Protein AF-A0A257QKI0-F1 (afdb_monomer)

Mean predicted aligned error: 11.09 Å

Structure (mmCIF, N/CA/C/O backbone):
data_AF-A0A257QKI0-F1
#
_entry.id   AF-A0A257QKI0-F1
#
loop_
_atom_site.group_PDB
_a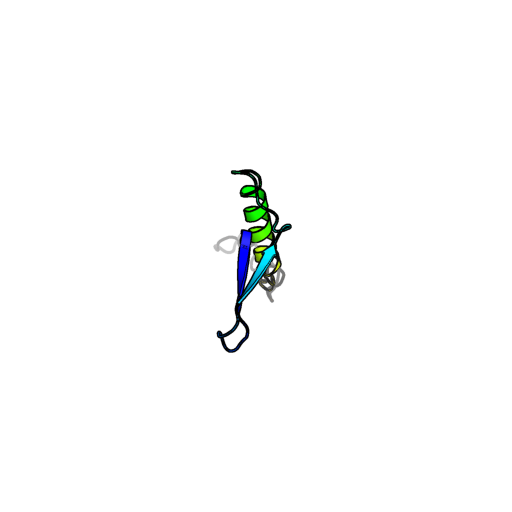tom_site.id
_atom_site.type_symbol
_atom_site.label_atom_id
_atom_site.label_alt_id
_atom_site.label_comp_id
_atom_site.label_asym_id
_atom_site.label_entity_id
_atom_site.label_seq_id
_atom_site.pdbx_PDB_ins_code
_atom_site.Cartn_x
_atom_site.Cartn_y
_atom_site.Cartn_z
_atom_site.occupancy
_atom_site.B_iso_or_equiv
_atom_site.auth_seq_id
_atom_site.auth_comp_id
_atom_site.auth_asym_id
_atom_site.auth_atom_id
_atom_site.pdbx_PDB_model_num
ATOM 1 N N . MET A 1 1 ? 18.360 -3.448 -38.264 1.00 65.44 1 MET A N 1
ATOM 2 C CA . MET A 1 1 ? 17.882 -4.777 -38.725 1.00 65.44 1 MET A CA 1
ATOM 3 C C . MET A 1 1 ? 16.871 -4.542 -39.840 1.00 65.44 1 MET A C 1
ATOM 5 O O . MET A 1 1 ? 16.063 -3.632 -39.689 1.00 65.44 1 MET A O 1
ATOM 9 N N . GLN A 1 2 ? 16.933 -5.290 -40.945 1.00 69.62 2 GLN A N 1
ATOM 10 C CA . GLN A 1 2 ? 15.983 -5.147 -42.056 1.00 69.62 2 GLN A CA 1
ATOM 11 C C . GLN A 1 2 ? 14.669 -5.849 -41.701 1.00 69.62 2 GLN A C 1
ATOM 13 O O . GLN A 1 2 ? 14.660 -7.047 -41.410 1.00 69.62 2 GLN A O 1
ATOM 18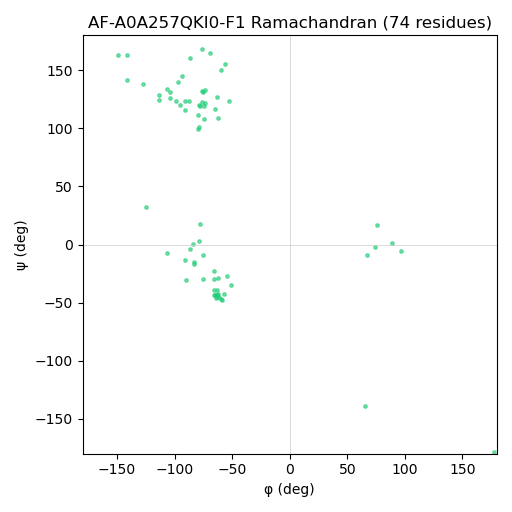 N N . LEU A 1 3 ? 13.570 -5.093 -41.667 1.00 75.75 3 LEU A N 1
ATOM 19 C CA . LEU A 1 3 ? 12.238 -5.630 -41.397 1.00 75.75 3 LEU A CA 1
ATOM 20 C C . LEU A 1 3 ? 11.449 -5.703 -42.703 1.00 75.75 3 LEU A C 1
ATOM 22 O O . LEU A 1 3 ? 11.302 -4.705 -43.410 1.00 75.75 3 LEU A O 1
ATOM 26 N N . LYS A 1 4 ? 10.931 -6.898 -43.003 1.00 80.88 4 LYS A N 1
ATOM 27 C CA . LYS A 1 4 ? 9.980 -7.119 -44.093 1.00 80.88 4 LYS A CA 1
ATOM 28 C C . LYS A 1 4 ? 8.597 -6.705 -43.618 1.00 80.88 4 LYS A C 1
ATOM 30 O O . LYS A 1 4 ? 8.018 -7.352 -42.747 1.00 80.88 4 LYS A O 1
ATOM 35 N N . ILE A 1 5 ? 8.083 -5.625 -44.185 1.00 79.25 5 ILE A N 1
ATOM 36 C CA . ILE A 1 5 ? 6.732 -5.143 -43.919 1.00 79.25 5 ILE A CA 1
ATOM 37 C C . ILE A 1 5 ? 5.825 -5.699 -45.004 1.00 79.25 5 ILE A C 1
ATOM 39 O O . ILE A 1 5 ? 6.033 -5.425 -46.186 1.00 79.25 5 ILE A O 1
ATOM 43 N N . TYR A 1 6 ? 4.834 -6.474 -44.581 1.00 84.56 6 TYR A N 1
ATOM 44 C CA . TYR A 1 6 ? 3.784 -6.995 -45.443 1.00 84.56 6 TYR A CA 1
ATOM 45 C C . TYR A 1 6 ? 2.572 -6.058 -45.410 1.00 84.56 6 TYR A C 1
ATOM 47 O O . TYR A 1 6 ? 2.261 -5.464 -44.376 1.00 84.56 6 TYR A O 1
ATOM 55 N N . THR A 1 7 ? 1.883 -5.926 -46.539 1.00 81.69 7 THR A N 1
ATOM 56 C CA . THR A 1 7 ? 0.536 -5.334 -46.603 1.00 81.69 7 THR A CA 1
ATOM 57 C C . THR A 1 7 ? -0.500 -6.255 -45.945 1.00 81.69 7 THR A C 1
ATOM 59 O O . THR A 1 7 ? -0.206 -7.426 -45.706 1.00 81.69 7 THR A O 1
ATOM 62 N N . SER A 1 8 ? -1.710 -5.758 -45.637 1.00 81.06 8 SER A N 1
ATOM 63 C CA . SER A 1 8 ? -2.767 -6.567 -44.986 1.00 81.06 8 SER A CA 1
ATOM 64 C C . SER A 1 8 ? -3.090 -7.856 -45.740 1.00 81.06 8 SER A C 1
ATOM 66 O O . SER A 1 8 ? -3.485 -8.842 -45.129 1.00 81.06 8 SER A O 1
ATOM 68 N N . ASP A 1 9 ? -2.868 -7.847 -47.051 1.00 79.56 9 ASP A N 1
ATOM 69 C CA . ASP A 1 9 ? -3.140 -8.960 -47.954 1.00 79.56 9 ASP A CA 1
ATOM 70 C C . ASP A 1 9 ? -1.968 -9.956 -48.035 1.00 79.56 9 ASP A C 1
ATOM 72 O O . ASP A 1 9 ? -2.061 -10.979 -48.705 1.00 79.56 9 ASP A O 1
ATOM 76 N N . GLY A 1 10 ? -0.842 -9.672 -47.368 1.00 72.69 10 GLY A N 1
ATOM 77 C CA . GLY A 1 10 ? 0.324 -10.557 -47.265 1.00 72.69 10 GLY A CA 1
ATOM 78 C C . GLY A 1 10 ? 1.189 -10.670 -48.526 1.00 72.69 10 GLY A C 1
ATOM 79 O O . GLY A 1 10 ? 2.207 -11.355 -48.499 1.00 72.69 10 GLY A O 1
ATOM 80 N N . LEU A 1 11 ? 0.817 -10.005 -49.625 1.00 72.69 11 LEU A N 1
ATOM 81 C CA . LEU A 1 11 ? 1.408 -10.242 -50.950 1.00 72.69 11 LEU A CA 1
ATOM 82 C C . LEU A 1 11 ? 2.631 -9.376 -51.274 1.00 72.69 11 LEU A C 1
ATOM 84 O O . LEU A 1 11 ? 3.496 -9.809 -52.031 1.00 72.69 11 LEU A O 1
ATOM 88 N N . SER A 1 12 ? 2.724 -8.156 -50.740 1.00 68.56 12 SER A N 1
ATOM 89 C CA . SER A 1 12 ? 3.838 -7.247 -51.043 1.00 68.56 12 SER A CA 1
ATOM 90 C C . SER A 1 12 ? 4.712 -6.991 -49.820 1.00 68.56 12 SER A C 1
ATOM 92 O O . SER A 1 12 ? 4.228 -6.537 -48.785 1.00 68.56 12 SER A O 1
ATOM 94 N N . CYS A 1 13 ? 6.013 -7.264 -49.964 1.00 58.97 13 CYS A N 1
ATOM 95 C CA . CYS A 1 13 ? 7.038 -6.960 -48.969 1.00 58.97 13 CYS A CA 1
ATOM 96 C C . CYS A 1 13 ? 7.766 -5.670 -49.334 1.00 58.97 13 CYS A C 1
ATOM 98 O O . CYS A 1 13 ? 8.370 -5.585 -50.403 1.00 58.97 13 CYS A O 1
ATOM 100 N N . ARG A 1 14 ? 7.777 -4.694 -48.427 1.00 73.69 14 ARG A N 1
ATOM 101 C CA . ARG A 1 14 ? 8.755 -3.599 -48.457 1.00 73.69 14 ARG A CA 1
ATOM 102 C C . ARG A 1 14 ? 9.796 -3.852 -47.377 1.00 73.69 14 ARG A C 1
ATOM 104 O O . ARG A 1 14 ? 9.439 -4.147 -46.239 1.00 73.69 14 ARG A O 1
ATOM 111 N N . GLU A 1 15 ? 11.067 -3.752 -47.735 1.00 72.94 15 GLU A N 1
ATOM 112 C CA . GLU A 1 15 ? 12.171 -3.835 -46.782 1.00 72.94 15 GLU A CA 1
ATOM 113 C C . GLU A 1 15 ? 12.493 -2.422 -46.306 1.00 72.94 15 GLU A C 1
ATOM 115 O O . GLU A 1 15 ? 12.855 -1.556 -47.101 1.00 72.94 15 GLU A O 1
ATOM 120 N N . ILE A 1 16 ? 12.290 -2.170 -45.012 1.00 80.38 16 ILE A N 1
ATOM 121 C CA . ILE A 1 16 ? 12.643 -0.895 -44.387 1.00 80.38 16 ILE A CA 1
ATOM 122 C C . ILE A 1 16 ? 13.773 -1.146 -43.393 1.00 80.38 16 ILE A C 1
ATOM 124 O O . ILE A 1 16 ? 13.699 -2.032 -42.534 1.00 80.38 16 ILE A O 1
ATOM 128 N N . GLU A 1 17 ? 14.833 -0.351 -43.511 1.00 67.12 17 GLU A N 1
ATOM 129 C CA . GLU A 1 17 ? 15.928 -0.330 -42.551 1.00 67.12 17 GLU A CA 1
ATOM 130 C C . GLU A 1 17 ? 15.524 0.483 -41.323 1.00 67.12 17 GLU A C 1
ATOM 132 O O . GLU A 1 17 ? 15.540 1.713 -41.308 1.00 67.12 17 GLU A O 1
ATOM 137 N N . CYS A 1 18 ? 15.152 -0.217 -40.254 1.00 63.75 18 CYS A N 1
ATOM 138 C CA . CYS A 1 18 ? 14.920 0.415 -38.964 1.00 63.75 18 CYS A CA 1
ATOM 139 C C . CYS A 1 18 ? 16.268 0.663 -38.277 1.00 63.75 18 CYS A C 1
ATOM 141 O O . CYS A 1 18 ? 16.859 -0.250 -37.690 1.00 63.75 18 CYS A O 1
ATOM 143 N N . ALA A 1 19 ? 16.749 1.904 -38.376 1.00 62.72 19 ALA A N 1
ATOM 144 C CA . ALA A 1 19 ? 18.024 2.351 -37.812 1.00 62.72 19 ALA A CA 1
ATOM 145 C C . ALA A 1 19 ? 17.957 2.730 -36.316 1.00 62.72 19 ALA A C 1
ATOM 147 O O . ALA A 1 19 ? 18.994 2.843 -35.674 1.00 62.72 19 ALA A O 1
ATOM 148 N N . GLN A 1 20 ? 16.763 2.927 -35.742 1.00 66.50 20 GLN A N 1
ATOM 149 C CA . GLN A 1 20 ? 16.589 3.572 -34.425 1.00 66.50 20 GLN A CA 1
ATOM 150 C C . GLN A 1 20 ? 15.805 2.733 -33.404 1.00 66.50 20 GLN A C 1
ATOM 152 O O . GLN A 1 20 ? 15.103 3.279 -32.557 1.00 66.50 20 GLN A O 1
ATOM 157 N N . ILE A 1 21 ? 15.899 1.404 -33.451 1.00 66.69 21 ILE A N 1
ATOM 158 C CA . ILE A 1 21 ? 15.397 0.600 -32.328 1.00 66.69 21 ILE A CA 1
ATOM 159 C C . ILE A 1 21 ? 16.451 0.688 -31.217 1.00 66.69 21 ILE A C 1
ATOM 161 O O . ILE A 1 21 ? 17.585 0.276 -31.465 1.00 66.69 21 ILE A O 1
ATOM 165 N N . PRO A 1 22 ? 16.127 1.216 -30.020 1.00 68.12 22 PRO A N 1
ATOM 166 C CA . PRO A 1 22 ? 17.082 1.259 -28.922 1.00 68.12 22 PRO A CA 1
ATOM 167 C C . PRO A 1 22 ? 17.461 -0.176 -28.545 1.00 68.12 22 PRO A C 1
ATOM 169 O O . PRO A 1 22 ? 16.647 -0.935 -28.020 1.00 68.12 22 PRO A O 1
ATOM 172 N N . GLN A 1 23 ? 18.692 -0.566 -28.869 1.00 65.50 23 GLN A N 1
ATOM 173 C CA . GLN A 1 23 ? 19.259 -1.847 -28.471 1.00 65.50 23 GLN A CA 1
ATOM 174 C C . GLN A 1 23 ? 19.974 -1.660 -27.136 1.00 65.50 23 GLN A C 1
ATOM 176 O O . GLN A 1 23 ? 20.845 -0.806 -26.996 1.00 65.50 23 GLN A O 1
ATOM 181 N N . PHE A 1 24 ? 19.585 -2.450 -26.139 1.00 67.00 24 PHE A N 1
ATOM 182 C CA . PHE A 1 24 ? 20.284 -2.479 -24.862 1.00 67.00 24 PHE A CA 1
ATOM 183 C C . PHE A 1 24 ? 21.603 -3.242 -25.042 1.00 67.00 24 PHE A C 1
ATOM 185 O O . PHE A 1 24 ? 21.605 -4.408 -25.434 1.00 67.00 24 PHE A O 1
ATOM 192 N N . GLU A 1 25 ? 22.734 -2.583 -24.791 1.00 67.81 25 GLU A N 1
ATOM 193 C CA . GLU A 1 25 ? 24.051 -3.219 -24.853 1.00 67.81 25 GLU A CA 1
ATOM 194 C C . GLU A 1 25 ? 24.271 -4.137 -23.633 1.00 67.81 25 GLU A C 1
ATOM 196 O O . GLU A 1 25 ? 24.489 -3.684 -22.503 1.00 67.81 25 GLU A O 1
ATOM 201 N N . GLY A 1 26 ? 24.241 -5.454 -23.859 1.00 71.62 26 GLY A N 1
ATOM 202 C CA . GLY A 1 26 ? 24.546 -6.470 -22.846 1.00 71.62 26 GLY A CA 1
ATOM 203 C C . GLY A 1 26 ? 23.544 -6.513 -21.683 1.00 71.62 26 GLY A C 1
ATOM 204 O O . GLY A 1 26 ? 22.339 -6.411 -21.876 1.00 71.62 26 GLY A O 1
ATOM 205 N N . ASN A 1 27 ? 24.042 -6.676 -20.450 1.00 66.50 27 ASN A N 1
ATOM 206 C CA . ASN A 1 27 ? 23.213 -6.755 -19.233 1.00 66.50 27 ASN A CA 1
ATOM 207 C C . ASN A 1 27 ? 22.832 -5.385 -18.640 1.00 66.50 27 ASN A C 1
ATOM 209 O O . ASN A 1 27 ? 22.182 -5.317 -17.591 1.00 66.50 27 ASN A O 1
ATOM 213 N N . ARG 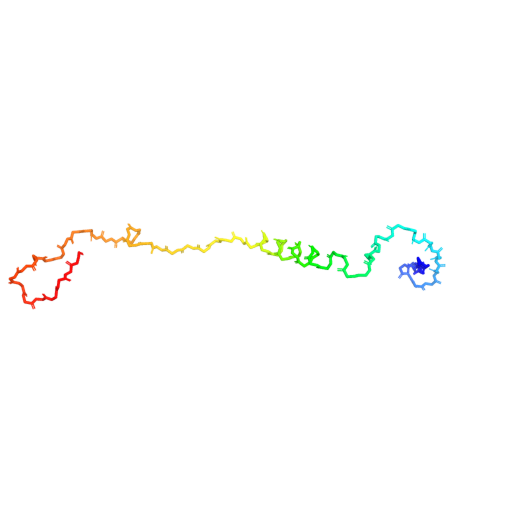A 1 28 ? 23.259 -4.279 -19.262 1.00 68.75 28 ARG A N 1
ATOM 214 C CA . ARG A 1 28 ? 23.000 -2.936 -18.734 1.00 68.75 28 ARG A CA 1
ATOM 215 C C . ARG A 1 28 ? 21.527 -2.590 -18.946 1.00 68.75 28 ARG A C 1
ATOM 217 O O . ARG A 1 28 ? 21.034 -2.589 -20.065 1.00 68.75 28 ARG A O 1
ATOM 224 N N . GLY A 1 29 ? 20.821 -2.297 -17.855 1.00 77.19 29 GLY A N 1
ATOM 225 C CA . GLY A 1 29 ? 19.428 -1.839 -17.895 1.00 77.19 29 GLY A CA 1
ATOM 226 C C . GLY A 1 29 ? 18.359 -2.915 -17.682 1.00 77.19 29 GLY A C 1
ATOM 227 O O . GLY A 1 29 ? 17.200 -2.553 -17.510 1.00 77.19 29 GLY A O 1
ATOM 228 N N . ILE A 1 30 ? 18.708 -4.206 -17.584 1.00 83.81 30 ILE A N 1
ATOM 229 C CA . ILE A 1 30 ? 17.728 -5.277 -17.286 1.00 83.81 30 ILE A CA 1
ATOM 230 C C . ILE A 1 30 ? 16.998 -5.003 -15.963 1.00 83.81 30 ILE A C 1
ATOM 232 O O . ILE A 1 30 ? 15.780 -5.153 -15.864 1.00 83.81 30 ILE A O 1
ATOM 236 N N . GLN A 1 31 ? 17.745 -4.565 -14.950 1.00 87.81 31 GLN A N 1
ATOM 237 C CA . GLN A 1 31 ? 17.200 -4.226 -13.640 1.00 87.81 31 GLN A CA 1
ATOM 238 C C . GLN A 1 31 ? 16.262 -3.008 -13.719 1.00 87.81 31 GLN A C 1
ATOM 240 O O . GLN A 1 31 ? 15.141 -3.080 -13.229 1.00 87.81 31 GLN A O 1
ATOM 245 N N . ALA A 1 32 ? 16.645 -1.960 -14.452 1.00 87.69 32 ALA A N 1
ATOM 246 C CA . ALA A 1 32 ? 15.803 -0.784 -14.667 1.00 87.69 32 ALA A CA 1
ATOM 247 C C . ALA A 1 32 ? 14.503 -1.110 -15.428 1.00 87.69 32 ALA A C 1
ATOM 249 O O . ALA A 1 32 ? 13.435 -0.605 -15.079 1.00 87.69 32 ALA A O 1
ATOM 250 N N . VAL A 1 33 ? 14.561 -1.988 -16.436 1.00 89.00 33 VAL A N 1
ATOM 251 C CA . VAL A 1 33 ? 13.370 -2.452 -17.165 1.00 89.00 33 VAL A CA 1
ATOM 252 C C . VAL A 1 33 ? 12.445 -3.231 -16.233 1.00 89.00 33 VAL A C 1
ATOM 254 O O . VAL A 1 33 ? 11.244 -2.963 -16.197 1.00 89.00 33 VAL A O 1
ATOM 257 N N . ARG A 1 34 ? 12.991 -4.158 -15.436 1.00 92.00 34 ARG A N 1
ATOM 258 C CA . ARG A 1 34 ? 12.213 -4.930 -14.459 1.00 92.00 34 ARG A CA 1
ATOM 259 C C . ARG A 1 34 ? 11.523 -4.018 -13.447 1.00 92.00 34 ARG A C 1
ATOM 261 O O . ARG A 1 34 ? 10.326 -4.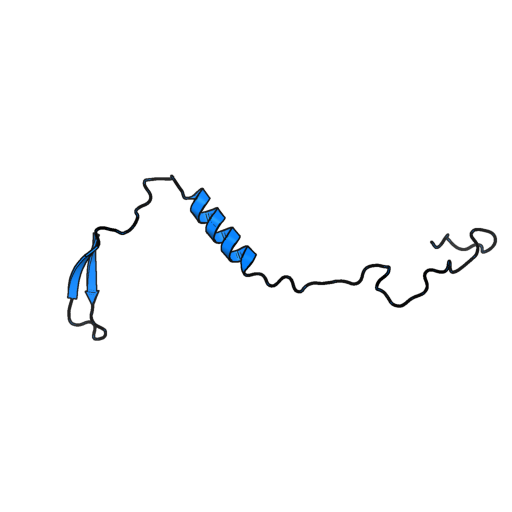178 -13.214 1.00 92.00 34 ARG A O 1
ATOM 268 N N . ASP A 1 35 ? 12.252 -3.064 -12.884 1.00 94.75 35 ASP A N 1
ATOM 269 C CA . ASP A 1 35 ? 11.722 -2.118 -11.903 1.00 94.75 35 ASP A CA 1
ATOM 270 C C . ASP A 1 35 ? 10.618 -1.249 -12.503 1.00 94.75 35 ASP A C 1
ATOM 272 O O . ASP A 1 35 ? 9.566 -1.070 -11.891 1.00 94.75 35 ASP A O 1
ATOM 276 N N . THR A 1 36 ? 10.813 -0.778 -13.736 1.00 95.00 36 THR A N 1
ATOM 277 C CA . THR A 1 36 ? 9.817 0.029 -14.452 1.00 95.00 36 THR A CA 1
ATOM 278 C C . THR A 1 36 ? 8.536 -0.766 -14.703 1.00 95.00 36 THR A C 1
ATOM 280 O O . THR A 1 36 ? 7.436 -0.263 -14.470 1.00 95.00 36 THR A O 1
ATOM 283 N N . VAL A 1 37 ? 8.656 -2.028 -15.126 1.00 95.56 37 VAL A N 1
ATOM 284 C CA . VAL A 1 37 ? 7.502 -2.916 -15.336 1.00 95.56 37 VAL A CA 1
ATOM 285 C C . VAL A 1 37 ? 6.772 -3.188 -14.019 1.00 95.56 37 VAL A C 1
ATOM 287 O O . VAL A 1 37 ? 5.543 -3.113 -13.977 1.00 95.56 37 VAL A O 1
ATOM 290 N N . LEU A 1 38 ? 7.503 -3.454 -12.933 1.00 97.31 38 LEU A N 1
ATOM 291 C CA . LEU A 1 38 ? 6.915 -3.667 -11.607 1.00 97.31 38 LEU A CA 1
ATOM 292 C C . LEU A 1 38 ? 6.191 -2.418 -11.097 1.00 97.31 38 LEU A C 1
ATOM 294 O O . LEU A 1 38 ? 5.059 -2.527 -10.624 1.00 97.31 38 LEU A O 1
ATOM 298 N N . ALA A 1 39 ? 6.803 -1.240 -11.231 1.00 97.50 39 ALA A N 1
ATOM 299 C CA . ALA A 1 39 ? 6.200 0.031 -10.844 1.00 97.50 39 ALA A CA 1
ATOM 300 C C . ALA A 1 39 ? 4.924 0.311 -11.648 1.00 97.50 39 ALA A C 1
ATOM 302 O O . ALA A 1 39 ? 3.885 0.638 -11.074 1.00 97.50 39 ALA A O 1
ATOM 303 N N . TYR A 1 40 ? 4.962 0.099 -12.966 1.00 97.6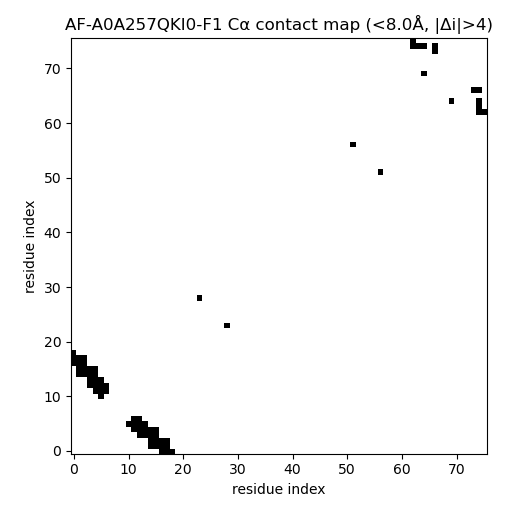9 40 TYR A N 1
ATOM 304 C CA . TYR A 1 40 ? 3.792 0.259 -13.827 1.00 97.69 40 TYR A CA 1
ATOM 305 C C . TYR A 1 40 ? 2.643 -0.670 -13.412 1.00 97.69 40 TYR A C 1
ATOM 307 O O . TYR A 1 40 ? 1.502 -0.231 -13.266 1.00 97.69 40 TYR A O 1
ATOM 315 N N . GLN A 1 41 ? 2.933 -1.950 -13.162 1.00 97.25 41 GLN A N 1
ATOM 316 C CA . GLN A 1 41 ? 1.929 -2.917 -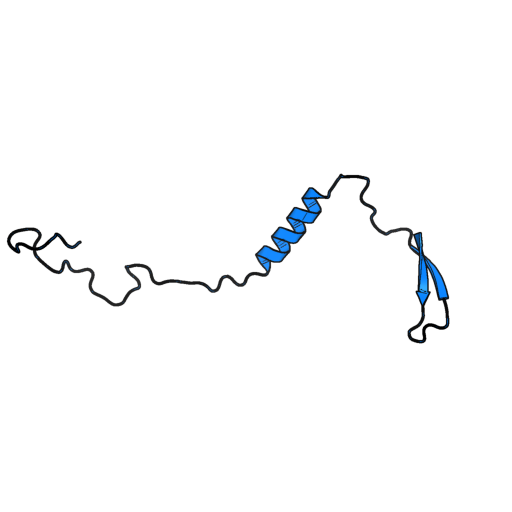12.709 1.00 97.25 41 GLN A CA 1
ATOM 317 C C . GLN A 1 41 ? 1.379 -2.585 -11.316 1.00 97.25 41 GLN A C 1
ATOM 319 O O . GLN A 1 41 ? 0.178 -2.732 -11.084 1.00 97.25 41 GLN A O 1
ATOM 324 N N . ALA A 1 42 ? 2.229 -2.125 -10.396 1.00 96.56 42 ALA A N 1
ATOM 325 C CA . ALA A 1 42 ? 1.817 -1.719 -9.057 1.00 96.56 42 ALA A CA 1
ATOM 326 C C . ALA A 1 42 ? 0.890 -0.495 -9.097 1.00 96.56 42 ALA A C 1
ATOM 328 O O . ALA A 1 42 ? -0.153 -0.513 -8.446 1.00 96.56 42 ALA A O 1
ATOM 329 N N . ASN A 1 43 ? 1.212 0.508 -9.920 1.00 96.44 43 ASN A N 1
ATOM 330 C CA . ASN A 1 43 ? 0.426 1.737 -10.071 1.00 96.44 43 ASN A CA 1
AT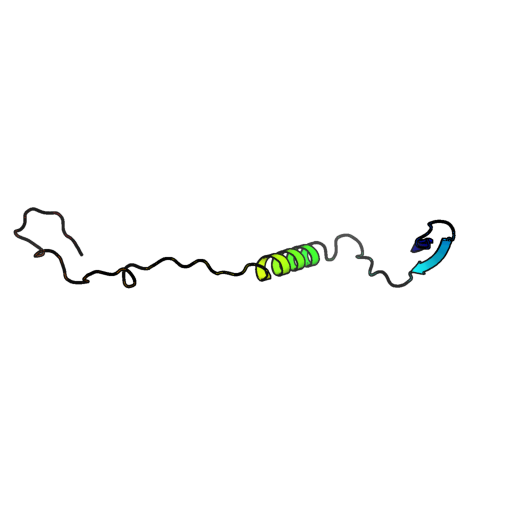OM 331 C C . ASN A 1 43 ? -0.957 1.506 -10.692 1.00 96.44 43 ASN A C 1
ATOM 333 O O . ASN A 1 43 ? -1.868 2.298 -10.484 1.00 96.44 43 ASN A O 1
ATOM 337 N N . ARG A 1 44 ? -1.144 0.413 -11.442 1.00 96.31 44 ARG A N 1
ATOM 338 C CA . ARG A 1 44 ? -2.457 0.037 -11.989 1.00 96.31 44 ARG A CA 1
ATOM 339 C C . ARG A 1 44 ? -3.417 -0.553 -10.950 1.00 96.31 44 ARG A C 1
ATOM 341 O O . ARG A 1 44 ? -4.582 -0.777 -11.277 1.00 96.31 44 ARG A O 1
ATOM 348 N N . ARG A 1 45 ? -2.964 -0.850 -9.728 1.00 96.38 45 ARG A N 1
ATOM 349 C CA . ARG A 1 45 ? -3.828 -1.392 -8.668 1.00 96.38 45 ARG A CA 1
ATOM 350 C C . ARG A 1 45 ? -4.700 -0.279 -8.087 1.00 96.38 45 ARG A C 1
ATOM 352 O O . ARG A 1 45 ? -4.201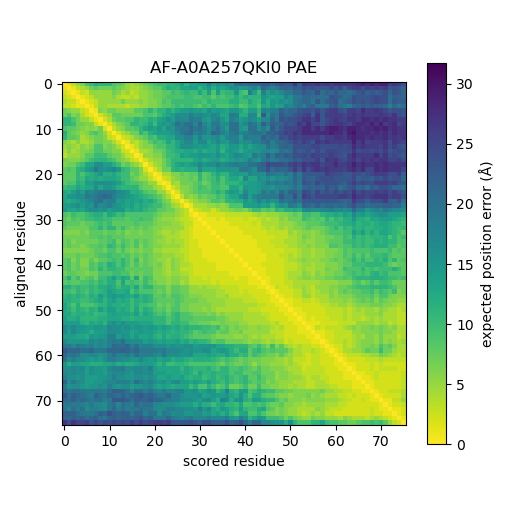 0.774 -7.724 1.00 96.38 45 ARG A O 1
ATOM 359 N N . GLN A 1 46 ? -6.000 -0.538 -7.956 1.00 95.38 46 GLN A N 1
ATOM 360 C CA . GLN A 1 46 ? -6.987 0.479 -7.578 1.00 95.38 46 GLN A CA 1
ATOM 361 C C . GLN A 1 46 ? -6.963 0.870 -6.086 1.00 95.38 46 GLN A C 1
ATOM 363 O O . GLN A 1 46 ? -7.299 1.994 -5.748 1.00 95.38 46 GLN A O 1
ATOM 368 N N . GLY A 1 47 ? -6.571 -0.037 -5.183 1.00 94.06 47 GLY A N 1
ATOM 369 C CA . GLY A 1 47 ? -6.433 0.278 -3.752 1.00 94.06 47 GLY A CA 1
ATOM 370 C C . GLY A 1 47 ? -7.738 0.388 -2.945 1.00 94.06 47 GLY A C 1
ATOM 371 O O . GLY A 1 47 ? -7.712 0.889 -1.830 1.00 94.06 47 GLY A O 1
ATOM 372 N N . ASN A 1 48 ? -8.871 -0.117 -3.445 1.00 95.56 48 ASN A N 1
ATOM 373 C CA . ASN A 1 48 ? -10.194 0.046 -2.809 1.00 95.56 48 ASN A CA 1
ATOM 374 C C . ASN A 1 48 ? -10.477 -0.863 -1.594 1.00 95.56 48 ASN A C 1
ATOM 376 O O . ASN A 1 48 ? -11.633 -1.064 -1.223 1.00 95.56 48 ASN A O 1
ATOM 380 N N . ALA A 1 49 ? -9.457 -1.457 -0.982 1.00 94.88 49 ALA A N 1
ATOM 381 C CA . ALA A 1 49 ? -9.647 -2.321 0.177 1.00 94.88 49 ALA A CA 1
ATOM 382 C C . ALA A 1 49 ? -9.639 -1.487 1.467 1.00 94.88 49 ALA A C 1
ATOM 384 O O . ALA A 1 49 ? -8.666 -0.791 1.747 1.00 94.88 49 ALA A O 1
ATOM 385 N N . CYS A 1 50 ? -10.701 -1.580 2.270 1.00 95.44 50 CYS A N 1
ATOM 386 C CA . CYS A 1 50 ? -10.780 -0.960 3.592 1.00 95.44 50 CYS A CA 1
ATOM 387 C C . CYS A 1 50 ? -11.507 -1.887 4.575 1.00 95.44 50 CYS A C 1
ATOM 389 O O . CYS A 1 50 ? -12.482 -2.551 4.218 1.00 95.44 50 CYS A O 1
ATOM 391 N N . THR A 1 51 ? -11.033 -1.931 5.818 1.00 96.06 51 THR A N 1
ATOM 392 C CA . THR A 1 51 ? -11.617 -2.713 6.913 1.00 96.06 51 THR A CA 1
ATOM 393 C C . THR A 1 51 ? -11.848 -1.811 8.110 1.00 96.06 51 THR A C 1
ATOM 395 O O . THR A 1 51 ? -10.962 -1.033 8.456 1.00 96.06 51 THR A O 1
ATOM 398 N N . LYS A 1 52 ? -12.994 -1.968 8.781 1.00 96.75 52 LYS A N 1
ATOM 399 C CA . LYS A 1 52 ? -13.319 -1.166 9.961 1.00 96.75 52 LYS A CA 1
ATOM 400 C C . LYS A 1 52 ? -12.334 -1.419 11.102 1.00 96.75 52 LYS A C 1
ATOM 402 O O . LYS A 1 52 ? -12.154 -2.560 11.527 1.00 96.75 52 LYS A O 1
ATOM 407 N N . GLN A 1 53 ? -11.752 -0.357 11.639 1.00 94.31 53 GLN A N 1
ATOM 408 C CA . GLN A 1 53 ? -10.998 -0.381 12.887 1.00 94.31 53 GLN A CA 1
ATOM 409 C C . GLN A 1 53 ? -11.943 -0.448 14.095 1.00 94.31 53 GLN A C 1
ATOM 411 O O . GLN A 1 53 ? -13.142 -0.196 13.984 1.00 94.31 53 GLN A O 1
ATOM 416 N N . ARG A 1 54 ? -11.407 -0.727 15.294 1.00 89.88 54 ARG A N 1
ATOM 417 C CA . ARG A 1 54 ? -12.199 -0.847 16.538 1.00 89.88 54 ARG A CA 1
ATOM 418 C C . ARG A 1 54 ? -13.134 0.348 16.789 1.00 89.88 54 ARG A C 1
ATOM 420 O O . ARG A 1 54 ? -14.212 0.145 17.331 1.00 89.88 54 ARG A O 1
ATOM 427 N N . GLY A 1 55 ? -12.727 1.565 16.420 1.00 90.88 55 GLY A N 1
ATOM 428 C CA . GLY A 1 55 ? -13.527 2.787 16.593 1.00 90.88 55 GLY A CA 1
ATOM 429 C C . GLY A 1 55 ? -14.561 3.053 15.493 1.00 90.88 55 GLY A C 1
ATOM 430 O O . GLY A 1 55 ? -15.472 3.843 15.703 1.00 90.88 55 GLY A O 1
ATOM 431 N N . GLU A 1 56 ? -14.444 2.396 14.339 1.00 94.25 56 GLU A N 1
ATOM 432 C CA . GLU A 1 56 ? -15.366 2.548 13.201 1.00 94.25 56 GLU A CA 1
ATOM 433 C C . GLU A 1 56 ? -16.525 1.539 13.263 1.00 94.25 56 GLU A C 1
ATOM 435 O O . GLU A 1 56 ? -17.515 1.636 12.529 1.00 94.25 56 GLU A O 1
ATOM 440 N N . VAL A 1 57 ? -16.399 0.531 14.130 1.00 94.00 57 VAL A N 1
ATOM 441 C CA . VAL A 1 57 ? -17.456 -0.438 14.416 1.00 94.00 57 VAL A CA 1
ATOM 442 C C . VAL A 1 57 ? -18.534 0.230 15.269 1.00 94.00 57 VAL A C 1
ATOM 444 O O . VAL A 1 57 ? -18.242 0.883 16.267 1.00 94.00 57 VAL A O 1
ATOM 447 N N . SER A 1 58 ? -19.801 0.035 14.89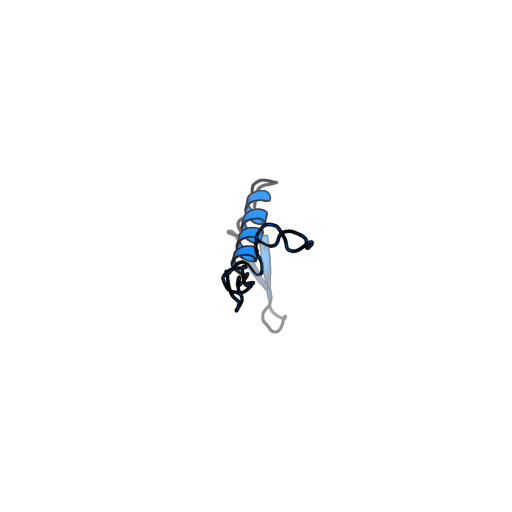2 1.00 91.62 58 SER A N 1
ATOM 448 C CA . SER A 1 58 ? -20.936 0.501 15.691 1.00 91.62 58 SER A CA 1
ATOM 449 C C . SER A 1 58 ? -20.964 -0.251 17.023 1.00 91.62 58 SER A C 1
ATOM 451 O O . SER A 1 58 ? -21.095 -1.474 17.060 1.00 91.62 58 SER A O 1
ATOM 453 N N . GLY A 1 59 ? -20.788 0.483 18.117 1.00 89.50 59 GLY A N 1
ATOM 454 C CA . GLY A 1 59 ? -20.704 -0.062 19.462 1.00 89.50 59 GLY A CA 1
ATOM 455 C C . GLY A 1 59 ? -20.434 1.033 20.487 1.00 89.50 59 GLY A C 1
ATOM 456 O O . GLY A 1 59 ? -20.345 2.215 20.161 1.00 89.50 59 GLY A O 1
ATOM 457 N N . THR A 1 60 ? -20.306 0.638 21.750 1.00 87.62 60 THR A N 1
ATOM 458 C CA . THR A 1 60 ? -20.009 1.554 22.858 1.00 87.62 60 THR A CA 1
ATOM 459 C C . THR A 1 60 ? -18.563 1.360 23.310 1.00 87.62 60 THR A C 1
ATOM 461 O O . THR A 1 60 ? -18.138 0.233 23.550 1.00 87.62 60 THR A O 1
ATOM 464 N N . GLY A 1 61 ? -17.828 2.457 23.510 1.00 89.38 61 GLY A N 1
ATOM 465 C CA . GLY A 1 61 ? -16.510 2.443 24.157 1.00 89.38 61 GLY A CA 1
ATOM 466 C C . GLY A 1 61 ? -16.568 2.347 25.687 1.00 89.38 61 GLY A C 1
ATOM 467 O O . GLY A 1 61 ? -15.535 2.426 26.347 1.00 89.38 61 GLY A O 1
ATOM 468 N N . LYS A 1 62 ? -17.766 2.221 26.272 1.00 91.06 62 LYS A N 1
ATOM 469 C CA . LYS A 1 62 ? -17.952 2.123 27.718 1.00 91.06 62 LYS A CA 1
ATOM 470 C C . LYS A 1 62 ? -17.557 0.733 28.197 1.00 91.06 62 LYS A C 1
ATOM 472 O O . LYS A 1 62 ? -18.046 -0.274 27.687 1.00 91.06 62 LYS A O 1
ATOM 477 N N . LYS A 1 63 ? -16.735 0.701 29.246 1.00 91.62 63 LYS A N 1
ATOM 478 C CA . LYS A 1 63 ? -16.340 -0.530 29.927 1.00 91.62 63 LYS A CA 1
ATOM 479 C C . LYS A 1 63 ? -17.586 -1.346 30.322 1.00 91.62 63 LYS A C 1
ATOM 481 O O . LYS A 1 63 ? -18.421 -0.824 31.069 1.00 91.62 63 LYS A O 1
ATOM 486 N N . PRO A 1 64 ? -17.711 -2.613 29.889 1.00 92.06 64 PRO A N 1
ATOM 487 C CA . PRO A 1 64 ? -18.919 -3.403 30.136 1.00 92.06 64 PRO A CA 1
ATOM 488 C C . PRO A 1 64 ? -19.175 -3.732 31.615 1.00 92.06 64 PRO A C 1
ATOM 490 O O . PRO A 1 64 ? -20.323 -3.878 32.027 1.00 92.06 64 PRO A O 1
ATOM 493 N N . TRP A 1 65 ? -18.121 -3.853 32.432 1.00 93.88 65 TRP A N 1
ATOM 494 C CA . TRP A 1 65 ? -18.234 -4.115 33.871 1.00 93.88 65 TRP A CA 1
ATOM 495 C C . TRP A 1 65 ? -17.090 -3.503 34.686 1.00 93.88 65 TRP A C 1
ATOM 497 O O . TRP A 1 65 ? -16.041 -3.132 34.158 1.00 93.88 65 TRP A O 1
ATOM 507 N N . ARG A 1 66 ? -17.289 -3.397 36.008 1.00 93.38 66 ARG A N 1
ATOM 508 C CA . ARG A 1 66 ? -16.293 -2.867 36.957 1.00 93.38 66 ARG A CA 1
ATOM 509 C C . ARG A 1 66 ? -15.005 -3.696 36.926 1.00 93.38 66 ARG A C 1
ATOM 511 O O . ARG A 1 66 ? -15.031 -4.898 36.700 1.00 93.38 66 ARG A O 1
ATOM 518 N N . GLN A 1 67 ? -13.871 -3.058 37.214 1.00 94.50 67 GLN A N 1
ATOM 519 C CA . GLN A 1 67 ? -12.545 -3.689 37.128 1.00 94.50 67 GLN A CA 1
ATOM 520 C C . GLN A 1 67 ? -12.346 -4.888 38.076 1.00 94.50 67 GLN A C 1
ATOM 522 O O . GLN A 1 67 ? -11.534 -5.768 37.790 1.00 94.50 67 GLN A O 1
ATOM 527 N N . LYS A 1 68 ? -13.043 -4.904 39.216 1.00 94.38 68 LYS A N 1
ATOM 528 C CA . LYS A 1 68 ? -12.983 -5.950 40.247 1.00 94.38 68 LYS A CA 1
ATOM 529 C C . LYS A 1 68 ? -14.388 -6.201 40.809 1.00 94.38 68 LYS A C 1
ATOM 531 O O . LYS A 1 68 ? -15.268 -5.355 40.654 1.00 94.38 68 LYS A O 1
ATOM 536 N N . GLY A 1 69 ? -14.571 -7.339 41.482 1.00 93.88 69 GLY A N 1
ATOM 537 C CA . GLY A 1 69 ? -15.814 -7.700 42.180 1.00 93.88 69 GLY A CA 1
ATOM 538 C C . GLY A 1 69 ? -16.854 -8.445 41.336 1.00 93.88 69 GLY A C 1
ATOM 539 O O . GLY A 1 69 ? -17.918 -8.759 41.844 1.00 93.88 69 GLY A O 1
ATOM 540 N N . THR A 1 70 ? -16.563 -8.742 40.065 1.00 92.06 70 THR A N 1
ATOM 541 C CA . THR A 1 70 ? -17.505 -9.396 39.134 1.00 92.06 70 THR A CA 1
ATOM 542 C C . THR A 1 70 ? -17.175 -10.861 38.836 1.00 92.06 70 THR A C 1
ATOM 544 O O . THR A 1 70 ? -17.935 -11.509 38.126 1.00 92.06 70 THR A O 1
ATOM 547 N N . GLY A 1 71 ? -16.031 -11.382 39.300 1.00 94.12 71 GLY A N 1
ATOM 548 C CA . GLY A 1 71 ? -15.572 -12.761 39.044 1.00 94.12 71 GLY A CA 1
ATOM 549 C C . GLY A 1 71 ? -15.204 -13.083 37.583 1.00 94.12 71 GLY A C 1
ATOM 550 O O . GLY A 1 71 ? -14.640 -14.137 37.314 1.00 94.12 71 GLY A O 1
ATOM 551 N N . ARG A 1 72 ? -15.490 -12.179 36.637 1.00 92.81 72 ARG A N 1
ATOM 552 C CA . ARG A 1 72 ? -15.185 -12.311 35.204 1.00 92.81 72 ARG A CA 1
ATOM 553 C C . ARG A 1 72 ? -13.772 -11.824 34.872 1.00 92.81 72 ARG A C 1
ATOM 555 O O . ARG A 1 72 ? -13.194 -11.013 35.598 1.00 92.81 72 ARG A O 1
ATOM 562 N N . ALA A 1 73 ? -13.255 -12.252 33.717 1.00 94.00 73 ALA A N 1
ATOM 563 C CA . ALA A 1 73 ? -12.047 -11.679 33.126 1.00 94.00 73 ALA A CA 1
ATOM 564 C C . ALA A 1 73 ? -12.191 -10.158 32.914 1.00 94.00 73 ALA A C 1
ATOM 566 O O . ALA A 1 73 ? -13.296 -9.620 32.804 1.00 94.00 73 ALA A O 1
ATOM 567 N N . ARG A 1 74 ? -11.072 -9.432 32.869 1.00 91.25 74 ARG A N 1
ATOM 568 C CA . ARG A 1 74 ? -11.087 -7.977 32.663 1.00 91.25 74 ARG A CA 1
ATOM 569 C C . ARG A 1 74 ? -11.368 -7.668 31.194 1.00 91.25 74 ARG A C 1
ATOM 571 O O . ARG A 1 74 ? -10.600 -8.079 30.335 1.00 91.25 74 ARG A O 1
ATOM 578 N N . ALA A 1 75 ? -12.425 -6.905 30.928 1.00 87.81 75 ALA A N 1
ATOM 579 C CA . ALA A 1 75 ? -12.651 -6.286 29.624 1.00 87.81 75 ALA A CA 1
ATOM 580 C C . ALA A 1 75 ? -12.153 -4.836 29.636 1.00 87.81 75 ALA A C 1
ATOM 582 O O . ALA A 1 75 ? -12.312 -4.139 30.647 1.00 87.81 75 ALA A O 1
ATOM 583 N N . ALA A 1 76 ? -11.522 -4.419 28.536 1.00 69.69 76 ALA A N 1
ATOM 584 C CA . ALA A 1 76 ? -11.087 -3.046 28.293 1.00 69.69 76 ALA A CA 1
ATOM 585 C C . ALA A 1 76 ? -12.275 -2.174 27.880 1.00 69.69 76 ALA A C 1
ATOM 587 O O . ALA A 1 76 ? -12.934 -2.519 26.871 1.00 69.69 76 ALA A O 1
#

pLDDT: mean 84.66, std 11.59, range [58.97, 97.69]

Sequence (76 aa):
MQLKIYTSDGLSCREIECAQIPQFEGNRGIQAVRDTVLAYQANRRQGNACTKQRGEVSGTGKKPWRQKGTGRARAA

Radius of gyration: 32.34 Å; Cα contacts (8 Å, |Δi|>4): 35; chains: 1; bounding box: 46×16×93 Å

Secondary structure (DSSP, 8-state):
-EEEEEPTTS--EEEEE--------TTTTHHHHHHHHHHHHHHT---------TTTSSS--S-SS-SSSSSSPPP-

Foldseek 3Di:
DWDFDADPVRPDTDTDDPPDDDDDDPPPCPVVVVVVVVVVVVVPDPPPDDDDDPVRDPDDPDFPDDQDDPPDDGDD

Solvent-accessible surface area (backbone atoms only — not comparable to full-atom values): 5344 Å² total; per-residue (Å²): 98,79,45,76,43,60,47,100,84,65,79,50,74,48,77,45,78,53,85,78,72,91,74,68,71,77,79,60,56,58,65,59,52,52,51,50,53,52,51,55,59,56,69,69,56,85,75,86,80,82,77,80,50,86,86,70,47,94,78,74,94,66,60,90,61,72,91,68,94,72,92,64,83,82,71,118

Nearest PDB structures (foldseek):
  6xqe-assembly2_2F  TM=7.593E-01  e=3.759E-02  Thermus thermophilus HB8
  5mlc-assembly1_F  TM=8.199E-01  e=1.824E-01  Spinacia oleracea
  4ce4-assembly1_F  TM=6.395E-01  e=1.294E-01  Sus scrofa domesticus